Protein AF-A0A2N3W156-F1 (afdb_monomer)

Mean predicted aligned error: 16.22 Å

Secondary structure (DSSP, 8-state):
------------------------------------TTS-STT--HHHHHHHHHHHHHHHHH--S-HHHHHHHHHHHHHHHHHHHHHHHHHHHHHHHHHHHT-

Structure (mmCIF, N/CA/C/O backbone):
data_AF-A0A2N3W156-F1
#
_entry.id   AF-A0A2N3W156-F1
#
loop_
_atom_site.group_PDB
_atom_site.id
_atom_site.type_symbol
_atom_site.label_atom_id
_atom_site.label_alt_id
_atom_site.label_comp_id
_atom_site.label_asym_id
_atom_site.label_entity_id
_atom_site.label_seq_id
_atom_site.pdbx_PDB_ins_code
_atom_site.Cartn_x
_atom_site.Cartn_y
_atom_site.Cartn_z
_atom_site.occupancy
_atom_site.B_iso_or_equiv
_atom_site.auth_seq_id
_atom_site.auth_comp_id
_atom_site.auth_asym_id
_atom_site.auth_atom_id
_atom_site.pdbx_PDB_model_num
ATOM 1 N N . MET A 1 1 ? -61.615 35.336 -14.505 1.00 49.88 1 MET A N 1
ATOM 2 C CA . MET A 1 1 ? -60.763 36.001 -15.520 1.00 49.88 1 MET A CA 1
ATOM 3 C C . MET A 1 1 ? -59.333 35.570 -15.220 1.00 49.88 1 MET A C 1
ATOM 5 O O . MET A 1 1 ? -58.941 35.767 -14.086 1.00 49.88 1 MET A O 1
ATOM 9 N N . ALA A 1 2 ? -58.531 34.902 -16.042 1.00 59.19 2 ALA A N 1
ATOM 10 C CA . ALA A 1 2 ? -58.591 34.397 -17.414 1.00 59.19 2 ALA A CA 1
ATOM 11 C C . ALA A 1 2 ? -57.872 33.019 -17.386 1.00 59.19 2 ALA A C 1
ATOM 13 O O . ALA A 1 2 ? -56.968 32.822 -16.585 1.00 59.19 2 ALA A O 1
ATOM 14 N N . ALA A 1 3 ? -58.461 31.970 -17.956 1.00 58.97 3 ALA A N 1
ATOM 15 C CA . ALA A 1 3 ? -58.190 31.432 -19.295 1.00 58.97 3 ALA A CA 1
ATOM 16 C C . ALA A 1 3 ? -56.872 30.631 -19.424 1.00 58.97 3 ALA A C 1
ATOM 18 O O . ALA A 1 3 ? -55.782 31.078 -19.096 1.00 58.97 3 ALA A O 1
ATOM 19 N N . LYS A 1 4 ? -57.065 29.407 -19.914 1.00 57.84 4 LYS A N 1
ATOM 20 C CA . LYS A 1 4 ? -56.175 28.260 -20.087 1.00 57.84 4 LYS A CA 1
ATOM 21 C C . LYS A 1 4 ? -55.187 28.440 -21.245 1.00 57.84 4 LYS A C 1
ATOM 23 O O . LYS A 1 4 ? -55.588 28.898 -22.308 1.00 57.84 4 LYS A O 1
ATOM 28 N N . VAL A 1 5 ? -53.969 27.921 -21.094 1.00 67.56 5 VAL A N 1
ATOM 29 C CA . VAL A 1 5 ? -53.203 27.367 -22.219 1.00 67.56 5 VAL A CA 1
ATOM 30 C C . VAL A 1 5 ? -52.566 26.054 -21.772 1.00 67.56 5 VAL A C 1
ATOM 32 O O . VAL A 1 5 ? -51.873 25.990 -20.762 1.00 67.56 5 VAL A O 1
ATOM 35 N N . GLY A 1 6 ? -52.904 24.984 -22.483 1.00 53.12 6 GLY A N 1
ATOM 36 C CA . GLY A 1 6 ? -52.156 23.738 -22.472 1.00 53.12 6 GLY A CA 1
ATOM 37 C C . GLY A 1 6 ? -51.387 23.635 -23.781 1.00 53.12 6 GLY A C 1
ATOM 38 O O . GLY A 1 6 ? -51.836 24.165 -24.792 1.00 53.12 6 GLY A O 1
ATOM 39 N N . SER A 1 7 ? -50.254 22.950 -23.749 1.00 50.28 7 SER A N 1
ATOM 40 C CA . SER A 1 7 ? -49.654 22.262 -24.894 1.00 50.28 7 SER A CA 1
ATOM 41 C C . SER A 1 7 ? -48.549 21.384 -24.312 1.00 50.28 7 SER A C 1
ATOM 43 O O . SER A 1 7 ? -47.744 21.880 -23.532 1.00 50.28 7 SER A O 1
ATOM 45 N N . GLY A 1 8 ? -48.664 20.059 -24.414 1.00 46.34 8 GLY A N 1
ATOM 46 C CA . GLY A 1 8 ? -47.889 19.306 -25.406 1.00 46.34 8 GLY A CA 1
ATOM 47 C C . GLY A 1 8 ? -46.492 19.062 -24.826 1.00 46.34 8 GLY A C 1
ATOM 48 O O . GLY A 1 8 ? -45.686 19.973 -24.773 1.00 46.34 8 GLY A O 1
ATOM 49 N N . GLY A 1 9 ? -46.209 17.921 -24.202 1.00 49.25 9 GLY A N 1
ATOM 50 C CA . GLY A 1 9 ? -46.122 16.657 -24.917 1.00 49.25 9 GLY A CA 1
ATOM 51 C C . GLY A 1 9 ? -44.833 16.672 -25.732 1.00 49.25 9 GLY A C 1
ATOM 52 O O . GLY A 1 9 ? -44.891 16.985 -26.913 1.00 49.25 9 GLY A O 1
ATOM 53 N N . ASP A 1 10 ? -43.704 16.362 -25.095 1.00 47.94 10 ASP A N 1
ATOM 54 C CA . ASP A 1 10 ? -42.527 15.876 -25.808 1.00 47.94 10 ASP A CA 1
ATOM 55 C C . ASP A 1 10 ? -42.048 14.589 -25.146 1.00 47.94 10 ASP A C 1
ATOM 57 O O . ASP A 1 10 ? -42.046 14.443 -23.919 1.00 47.94 10 ASP A O 1
ATOM 61 N N . ALA A 1 11 ? -41.811 13.618 -26.013 1.00 55.81 11 ALA A N 1
ATOM 62 C CA . ALA A 1 11 ? -41.604 12.227 -25.698 1.00 55.81 11 ALA A CA 1
ATOM 63 C C . ALA A 1 11 ? -40.242 12.016 -25.035 1.00 55.81 11 ALA A C 1
ATOM 65 O O . ALA A 1 11 ? -39.254 12.664 -25.364 1.00 55.81 11 ALA A O 1
ATOM 66 N N . GLY A 1 12 ? -40.192 11.057 -24.114 1.00 45.66 12 GLY A N 1
ATOM 67 C CA . GLY A 1 12 ? -38.928 10.548 -23.614 1.00 45.66 12 GLY A CA 1
ATOM 68 C C . GLY A 1 12 ? -38.137 9.894 -24.744 1.00 45.66 12 GLY A C 1
ATOM 69 O O . GLY A 1 12 ? -38.585 8.899 -25.309 1.00 45.66 12 GLY A O 1
ATOM 70 N N . ASP A 1 13 ? -36.948 10.419 -25.020 1.00 48.16 13 ASP A N 1
ATOM 71 C CA . ASP A 1 13 ? -35.876 9.659 -25.653 1.00 48.16 13 ASP A CA 1
ATOM 72 C C . ASP A 1 13 ? -35.033 9.036 -24.536 1.00 48.16 13 ASP A C 1
ATOM 74 O O . ASP A 1 13 ? -34.137 9.644 -23.948 1.00 48.16 13 ASP A O 1
ATOM 78 N N . ALA A 1 14 ? -35.407 7.813 -24.162 1.00 50.75 14 ALA A N 1
ATOM 79 C CA . ALA A 1 14 ? -34.567 6.956 -23.349 1.00 50.75 14 ALA A CA 1
ATOM 80 C C . ALA A 1 14 ? -33.434 6.439 -24.242 1.00 50.75 14 ALA A C 1
ATOM 82 O O . ALA A 1 14 ? -33.550 5.380 -24.860 1.00 50.75 14 ALA A O 1
ATOM 83 N N . SER A 1 15 ? -32.331 7.185 -24.305 1.00 47.09 15 SER A N 1
ATOM 84 C CA . SER A 1 15 ? -31.086 6.700 -24.896 1.00 47.09 15 SER A CA 1
ATOM 85 C C . SER A 1 15 ? -30.466 5.647 -23.968 1.00 47.09 15 SER A C 1
ATOM 87 O O . SER A 1 15 ? -29.597 5.915 -23.138 1.00 47.09 15 SER A O 1
ATOM 89 N N . ALA A 1 16 ? -30.984 4.423 -24.063 1.00 54.06 16 ALA A N 1
ATOM 90 C CA . ALA A 1 16 ? -30.377 3.240 -23.484 1.00 54.06 16 ALA A CA 1
ATOM 91 C C . ALA A 1 16 ? -29.144 2.880 -24.321 1.00 54.06 16 ALA A C 1
ATOM 93 O O . ALA A 1 16 ? -29.226 2.133 -25.296 1.00 54.06 16 ALA A O 1
ATOM 94 N N . SER A 1 17 ? -27.985 3.416 -23.938 1.00 48.66 17 SER A N 1
ATOM 95 C CA . SER A 1 17 ? -26.698 2.930 -24.432 1.00 48.66 17 SER A CA 1
ATOM 96 C C . SER A 1 17 ? -26.412 1.579 -23.768 1.00 48.66 17 SER A C 1
ATOM 98 O O . SER A 1 17 ? -25.787 1.482 -22.712 1.00 48.66 17 SER A O 1
ATOM 100 N N . GLY A 1 18 ? -26.987 0.524 -24.348 1.00 48.09 18 GLY A N 1
ATOM 101 C CA . GLY A 1 18 ? -26.748 -0.860 -23.968 1.00 48.09 18 GLY A CA 1
ATOM 102 C C . GLY A 1 18 ? -25.359 -1.293 -24.416 1.00 48.09 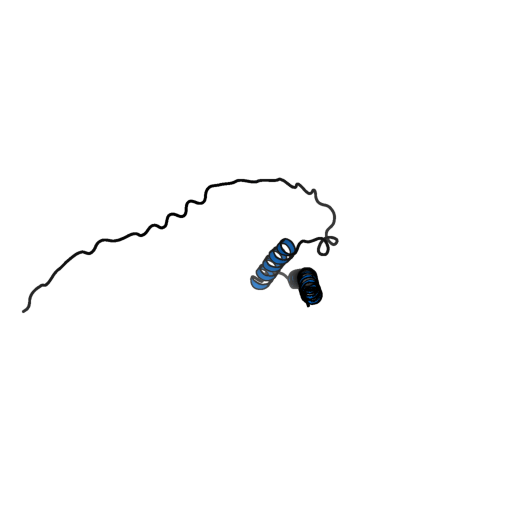18 GLY A C 1
ATOM 103 O O . GLY A 1 18 ? -25.196 -1.844 -25.503 1.00 48.09 18 GLY A O 1
ATOM 104 N N . VAL A 1 19 ? -24.348 -1.066 -23.576 1.00 51.16 19 VAL A N 1
ATOM 105 C CA . VAL A 1 19 ? -23.067 -1.759 -23.723 1.00 51.16 19 VAL A CA 1
ATOM 106 C C . VAL A 1 19 ? -23.281 -3.226 -23.358 1.00 51.16 19 VAL A C 1
ATOM 108 O O . VAL A 1 19 ? -23.541 -3.589 -22.213 1.00 51.16 19 VAL A O 1
ATOM 111 N N . SER A 1 20 ? -23.233 -4.079 -24.375 1.00 54.12 20 SER A N 1
ATOM 112 C CA . SER A 1 20 ? -23.238 -5.527 -24.208 1.00 54.12 20 SER A CA 1
ATOM 113 C C . SER A 1 20 ? -21.877 -5.958 -23.670 1.00 54.12 20 SER A C 1
ATOM 115 O O . SER A 1 20 ? -20.910 -6.047 -24.424 1.00 54.12 20 SER A O 1
ATOM 117 N N . VAL A 1 21 ? -21.786 -6.221 -22.367 1.00 50.69 21 VAL A N 1
ATOM 118 C CA . VAL A 1 21 ? -20.670 -6.997 -21.819 1.00 50.69 21 VAL A CA 1
ATOM 119 C C . VAL A 1 21 ? -20.941 -8.465 -22.124 1.00 50.69 21 VAL A C 1
ATOM 121 O O . VAL A 1 21 ? -21.837 -9.084 -21.556 1.00 50.69 21 VAL A O 1
ATOM 124 N N . SER A 1 22 ? -20.212 -9.000 -23.100 1.00 50.69 22 SER A N 1
ATOM 125 C CA . SER A 1 22 ? -20.186 -10.438 -23.342 1.00 50.69 22 SER A CA 1
ATOM 126 C C . SER A 1 22 ? -19.194 -11.080 -22.383 1.00 50.69 22 SER A C 1
ATOM 128 O O . SER A 1 22 ? -18.042 -10.661 -22.285 1.00 50.69 22 SER A O 1
ATOM 130 N N . ASP A 1 23 ? -19.716 -12.075 -21.678 1.00 54.09 23 ASP A N 1
ATOM 131 C CA . ASP A 1 23 ? -19.063 -13.007 -20.774 1.00 54.09 23 ASP A CA 1
ATOM 132 C C . ASP A 1 23 ? -17.834 -13.671 -21.413 1.00 54.09 23 ASP A C 1
ATOM 134 O O . ASP A 1 23 ? -17.903 -14.227 -22.511 1.00 54.09 23 ASP A O 1
ATOM 138 N N . ALA A 1 24 ? -16.719 -13.639 -20.690 1.00 52.34 24 ALA A N 1
ATOM 139 C CA . ALA A 1 24 ? -15.701 -14.671 -20.783 1.00 52.34 24 ALA A CA 1
ATOM 140 C C . ALA A 1 24 ? -15.224 -14.980 -19.367 1.00 52.34 24 ALA A C 1
ATOM 142 O O . ALA A 1 24 ? -14.203 -14.486 -18.883 1.00 52.34 24 ALA A O 1
ATOM 143 N N . SER A 1 25 ? -16.036 -15.802 -18.707 1.00 54.72 25 SER A N 1
ATOM 144 C CA . SER A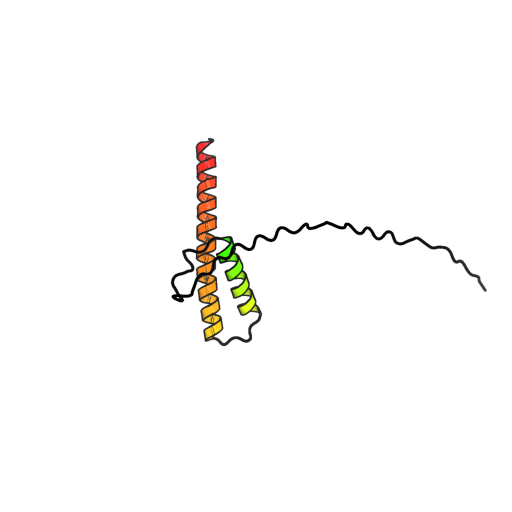 1 25 ? -15.633 -16.669 -17.613 1.00 54.72 25 SER A CA 1
ATOM 145 C C . SER A 1 25 ? -14.286 -17.339 -17.919 1.00 54.72 25 SER A C 1
ATOM 147 O O . SER A 1 25 ? -14.157 -18.174 -18.814 1.00 54.72 25 SER A O 1
ATOM 149 N N . GLY A 1 26 ? -13.271 -16.940 -17.159 1.00 42.22 26 GLY A N 1
ATOM 150 C CA . GLY A 1 26 ? -11.943 -17.540 -17.124 1.00 42.22 26 GLY A CA 1
ATOM 151 C C . GLY A 1 26 ? -11.578 -17.867 -15.685 1.00 42.22 26 GLY A C 1
ATOM 152 O O . GLY A 1 26 ? -10.627 -17.314 -15.139 1.00 42.22 26 GLY A O 1
ATOM 153 N N . ALA A 1 27 ? -12.368 -18.727 -15.042 1.00 48.28 27 ALA A N 1
ATOM 154 C CA . ALA A 1 27 ? -12.037 -19.285 -13.738 1.00 48.28 27 ALA A CA 1
ATOM 155 C C . ALA A 1 27 ? -10.829 -20.227 -13.880 1.00 48.28 27 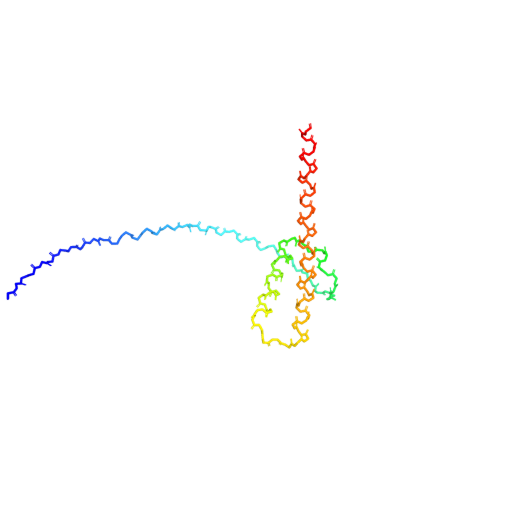ALA A C 1
ATOM 157 O O . ALA A 1 27 ? -10.982 -21.425 -14.108 1.00 48.28 27 ALA A O 1
ATOM 158 N N . SER A 1 28 ? -9.617 -19.683 -13.755 1.00 53.12 28 SER A N 1
ATOM 159 C CA . SER A 1 28 ? -8.420 -20.486 -13.515 1.00 53.12 28 SER A CA 1
ATOM 160 C C . SER A 1 28 ? -8.198 -20.573 -12.012 1.00 53.12 28 SER A C 1
ATOM 162 O O . SER A 1 28 ? -7.773 -19.618 -11.361 1.00 53.12 28 SER A O 1
ATOM 164 N N . GLY A 1 29 ? -8.571 -21.721 -11.451 1.00 51.62 29 GLY A N 1
ATOM 165 C CA . GLY A 1 29 ? -8.342 -22.047 -10.057 1.00 51.62 29 GLY A CA 1
ATOM 166 C C . GLY A 1 29 ? -6.852 -22.175 -9.762 1.00 51.62 29 GLY A C 1
ATOM 167 O O . GLY A 1 29 ? -6.186 -23.077 -10.262 1.00 51.62 29 GLY A O 1
ATOM 168 N N . ALA A 1 30 ? -6.359 -21.323 -8.871 1.00 41.28 30 ALA A N 1
ATOM 169 C CA . ALA A 1 30 ? -5.172 -21.602 -8.081 1.00 41.28 30 ALA A CA 1
ATOM 170 C C . ALA A 1 30 ? -5.622 -21.830 -6.636 1.00 41.28 30 ALA A C 1
ATOM 172 O O . ALA A 1 30 ? -5.755 -20.905 -5.839 1.00 41.28 30 ALA A O 1
ATOM 173 N N . SER A 1 31 ? -5.889 -23.095 -6.314 1.00 56.59 31 SER A N 1
ATOM 174 C CA . SER A 1 31 ? -5.898 -23.558 -4.932 1.00 56.59 31 SER A CA 1
ATOM 175 C C . SER A 1 31 ? -4.475 -23.440 -4.393 1.00 56.59 31 SER A C 1
ATOM 177 O O . SER A 1 31 ? -3.614 -24.235 -4.772 1.00 56.59 31 SER A O 1
ATOM 179 N N . VAL A 1 32 ? -4.238 -22.504 -3.476 1.00 42.44 32 VAL A N 1
ATOM 180 C CA . VAL A 1 32 ? -3.100 -22.595 -2.560 1.00 42.44 32 VAL A CA 1
ATOM 181 C C . VAL A 1 32 ? -3.615 -22.880 -1.159 1.00 42.44 32 VAL A C 1
ATOM 183 O O . VAL A 1 32 ? -4.224 -22.054 -0.485 1.00 42.44 32 VAL A O 1
ATOM 186 N N . SER A 1 33 ? -3.388 -24.133 -0.775 1.00 46.53 33 SER A N 1
ATOM 187 C CA . SER A 1 33 ? -3.502 -24.645 0.579 1.00 46.53 33 SER A CA 1
ATOM 188 C C . SER A 1 33 ? -2.595 -23.835 1.506 1.00 46.53 33 SER A C 1
ATOM 190 O O . SER A 1 33 ? -1.436 -23.579 1.184 1.00 46.53 33 SER A O 1
ATOM 192 N N . GLY A 1 34 ? -3.141 -23.432 2.652 1.00 51.66 34 GLY A N 1
ATOM 193 C CA . GLY A 1 34 ? -2.472 -22.573 3.618 1.00 51.66 34 GLY A CA 1
ATOM 194 C C . GLY A 1 34 ? -1.211 -23.181 4.232 1.00 51.66 34 GLY A C 1
ATOM 195 O O . GLY A 1 34 ? -1.195 -24.342 4.636 1.00 51.66 34 GLY A O 1
ATOM 196 N N . ALA A 1 35 ? -0.190 -22.333 4.368 1.00 37.44 35 ALA A N 1
ATOM 197 C CA . ALA A 1 35 ? 0.864 -22.441 5.369 1.00 37.44 35 ALA A CA 1
ATOM 198 C C . ALA A 1 35 ? 1.533 -21.067 5.572 1.00 37.44 35 ALA A C 1
ATOM 200 O O . ALA A 1 35 ? 2.089 -20.500 4.637 1.00 37.44 35 ALA A O 1
ATOM 201 N N . GLY A 1 36 ? 1.509 -20.571 6.813 1.00 33.69 36 GLY A N 1
ATOM 202 C CA . GLY A 1 36 ? 2.509 -19.631 7.330 1.00 33.69 36 GLY A CA 1
ATOM 203 C C . GLY A 1 36 ? 2.207 -18.142 7.178 1.00 33.69 36 GLY A C 1
ATOM 204 O O . GLY A 1 36 ? 2.754 -17.46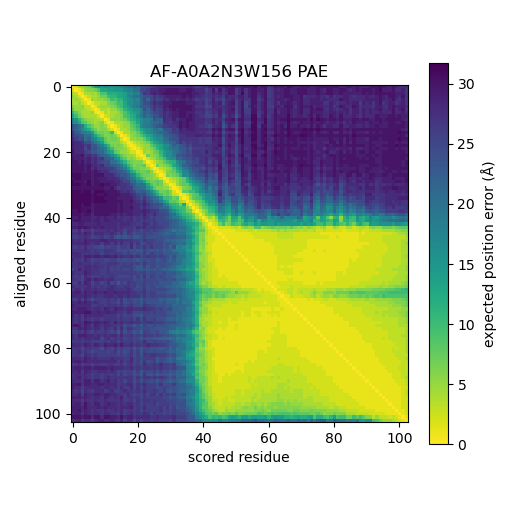8 6.309 1.00 33.69 36 GLY A O 1
ATOM 205 N N . ALA A 1 37 ? 1.406 -17.601 8.098 1.00 48.97 37 ALA A N 1
ATOM 206 C CA . ALA A 1 37 ? 1.336 -16.167 8.348 1.00 48.97 37 ALA A CA 1
ATOM 207 C C . ALA A 1 37 ? 2.749 -15.620 8.643 1.00 48.97 37 ALA A C 1
ATOM 209 O O . ALA A 1 37 ? 3.394 -16.089 9.581 1.00 48.97 37 ALA A O 1
ATOM 210 N N . SER A 1 38 ? 3.185 -14.631 7.848 1.00 44.75 38 SER A N 1
ATOM 211 C CA . SER A 1 38 ? 4.371 -13.746 7.994 1.00 44.75 38 SER A CA 1
ATOM 212 C C . SER A 1 38 ? 5.452 -13.810 6.897 1.00 44.75 38 SER A C 1
ATOM 214 O O . SER A 1 38 ? 6.391 -13.026 6.967 1.00 44.75 38 SER A O 1
ATOM 216 N N . ALA A 1 39 ? 5.330 -14.636 5.847 1.00 45.97 39 ALA A N 1
ATOM 217 C CA . ALA A 1 39 ? 6.344 -14.704 4.772 1.00 45.97 39 ALA A CA 1
ATOM 218 C C . ALA A 1 39 ? 6.030 -13.904 3.484 1.00 45.97 39 ALA A C 1
ATOM 220 O O . ALA A 1 39 ? 6.856 -13.856 2.578 1.00 45.97 39 ALA A O 1
ATOM 221 N N . SER A 1 40 ? 4.854 -13.286 3.346 1.00 52.88 40 SER A N 1
ATOM 222 C CA . SER A 1 40 ? 4.267 -13.184 1.996 1.00 52.88 40 SER A CA 1
ATOM 223 C C . SER A 1 40 ? 4.062 -11.780 1.433 1.00 52.88 40 SER A C 1
ATOM 225 O O . SER A 1 40 ? 3.377 -11.669 0.431 1.00 52.88 40 SER A O 1
ATOM 227 N N . SER A 1 41 ? 4.586 -10.703 2.032 1.00 57.88 41 SER A N 1
ATOM 228 C CA . SER A 1 41 ? 4.457 -9.368 1.409 1.00 57.88 41 SER A CA 1
ATOM 229 C C . SER A 1 41 ? 5.450 -9.166 0.269 1.00 57.88 41 SER A C 1
ATOM 231 O O . SER A 1 41 ? 5.123 -8.563 -0.748 1.00 57.88 41 SER A O 1
ATOM 233 N N . GLU A 1 42 ? 6.681 -9.655 0.427 1.00 59.84 42 GLU A N 1
ATOM 234 C CA . GLU A 1 42 ? 7.757 -9.375 -0.530 1.00 59.84 42 GLU A CA 1
ATOM 235 C C . GLU A 1 42 ? 7.570 -10.070 -1.881 1.00 59.84 42 GLU A C 1
ATOM 237 O O . GLU A 1 42 ? 8.083 -9.572 -2.886 1.00 59.84 42 GLU A O 1
ATOM 242 N N . SER A 1 43 ? 6.798 -11.160 -1.909 1.00 75.44 43 SER A N 1
ATOM 243 C CA . SER A 1 43 ?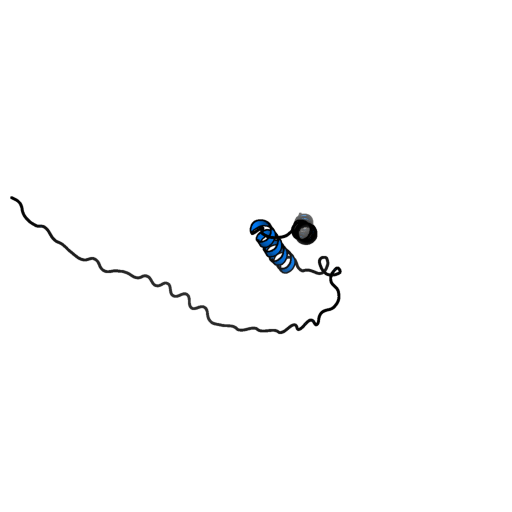 6.456 -11.933 -3.105 1.00 75.44 43 SER A CA 1
ATOM 244 C C . SER A 1 43 ? 5.187 -11.457 -3.826 1.00 75.44 43 SER A C 1
ATOM 246 O O . SER A 1 43 ? 4.846 -12.017 -4.868 1.00 75.44 43 SER A O 1
ATOM 248 N N . LEU A 1 44 ? 4.484 -10.438 -3.315 1.00 89.94 44 LEU A N 1
ATOM 249 C CA . LEU A 1 44 ? 3.278 -9.912 -3.963 1.00 89.94 44 LEU A CA 1
ATOM 250 C C . LEU A 1 44 ? 3.624 -9.122 -5.229 1.00 89.94 44 LEU A C 1
ATOM 252 O O . LEU A 1 44 ? 4.550 -8.304 -5.251 1.00 89.94 44 LEU A O 1
ATOM 256 N N . GLY A 1 45 ? 2.812 -9.314 -6.270 1.00 95.00 45 GLY A N 1
ATOM 257 C CA . GLY A 1 45 ? 2.750 -8.391 -7.402 1.00 95.00 45 GLY A CA 1
ATOM 258 C C . GLY A 1 45 ? 2.149 -7.041 -6.993 1.00 95.00 45 GLY A C 1
ATOM 259 O O . GLY A 1 45 ? 1.443 -6.951 -5.990 1.00 95.00 45 GLY A O 1
ATOM 260 N N . TYR A 1 46 ? 2.410 -5.994 -7.782 1.00 96.69 46 TYR A N 1
ATOM 261 C CA . TYR A 1 46 ? 1.957 -4.628 -7.484 1.00 96.69 46 TYR A CA 1
ATOM 262 C C . TYR A 1 46 ? 0.439 -4.522 -7.271 1.00 96.69 46 TYR A C 1
ATOM 264 O O . TYR A 1 46 ? 0.013 -4.011 -6.241 1.00 96.69 46 TYR A O 1
ATOM 272 N N . GLU A 1 47 ? -0.368 -5.028 -8.210 1.00 97.88 47 GLU A N 1
ATOM 273 C CA . GLU A 1 47 ? -1.837 -4.942 -8.136 1.00 97.88 47 GLU A CA 1
ATOM 274 C C . GLU A 1 47 ? -2.371 -5.659 -6.890 1.00 97.88 47 GLU A C 1
ATOM 276 O O . GLU A 1 47 ? -3.133 -5.084 -6.125 1.00 97.88 47 GLU A O 1
ATOM 281 N N . GLN A 1 48 ? -1.862 -6.862 -6.608 1.00 98.00 48 GLN A N 1
ATOM 282 C CA . GLN A 1 48 ? -2.229 -7.626 -5.416 1.00 98.00 48 GLN A CA 1
ATOM 283 C C . GLN A 1 48 ? -1.881 -6.872 -4.121 1.00 98.00 48 GLN A C 1
ATOM 285 O O . GLN A 1 48 ? -2.695 -6.809 -3.202 1.0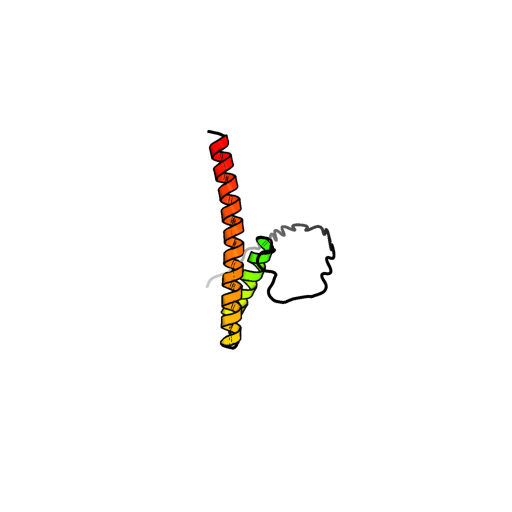0 98.00 48 GLN A O 1
ATOM 290 N N . ALA A 1 49 ? -0.679 -6.289 -4.044 1.00 97.81 49 ALA A N 1
ATOM 291 C CA . ALA A 1 49 ? -0.249 -5.513 -2.883 1.00 97.81 49 ALA A CA 1
ATOM 292 C C . ALA A 1 49 ? -1.072 -4.226 -2.710 1.00 97.81 49 ALA A C 1
ATOM 294 O O . ALA A 1 49 ? -1.376 -3.837 -1.582 1.00 97.81 49 ALA A O 1
ATOM 295 N N . ARG A 1 50 ? -1.450 -3.571 -3.816 1.00 98.38 50 ARG A N 1
ATOM 296 C CA . ARG A 1 50 ? -2.301 -2.376 -3.809 1.00 98.38 50 ARG A CA 1
ATOM 297 C C . ARG A 1 50 ? -3.712 -2.705 -3.333 1.00 98.38 50 ARG A C 1
ATOM 299 O O . ARG A 1 50 ? -4.237 -1.982 -2.494 1.00 98.38 50 ARG A O 1
ATOM 306 N N . ASP A 1 51 ? -4.307 -3.773 -3.849 1.00 98.56 51 ASP A N 1
ATOM 307 C CA . ASP A 1 51 ? -5.672 -4.164 -3.498 1.00 98.56 51 ASP A CA 1
ATOM 308 C C . ASP A 1 51 ? -5.759 -4.560 -2.017 1.00 98.56 51 ASP A C 1
ATOM 310 O O . ASP A 1 51 ? -6.645 -4.101 -1.298 1.00 98.56 51 ASP A O 1
ATOM 314 N N . GLU A 1 52 ? -4.765 -5.296 -1.512 1.00 98.44 52 GLU A N 1
ATOM 315 C CA . GLU A 1 52 ? -4.689 -5.599 -0.083 1.00 98.44 52 GLU A CA 1
ATOM 316 C C . GLU A 1 52 ? -4.486 -4.335 0.774 1.00 98.44 52 GLU A C 1
ATOM 318 O O . GLU A 1 52 ? -5.082 -4.204 1.844 1.00 98.44 52 GLU A O 1
ATOM 323 N N . LEU A 1 53 ? -3.681 -3.373 0.305 1.00 98.56 53 LEU A N 1
ATOM 324 C CA . LEU A 1 53 ? -3.487 -2.100 1.005 1.00 98.56 53 LEU A CA 1
ATOM 325 C C . LEU A 1 53 ? -4.797 -1.308 1.088 1.00 98.56 53 LEU A C 1
ATOM 327 O O . LEU A 1 53 ? -5.095 -0.740 2.137 1.00 98.56 53 LEU A O 1
ATOM 331 N N . ILE A 1 54 ? -5.590 -1.298 0.013 1.00 98.62 54 ILE A N 1
ATOM 332 C CA . ILE A 1 54 ? -6.919 -0.675 -0.003 1.00 98.62 54 I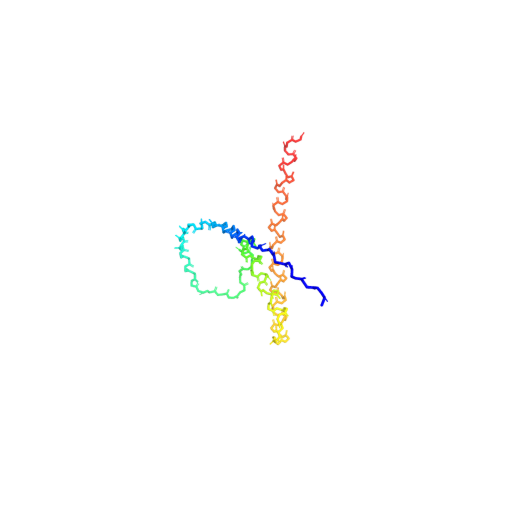LE A CA 1
ATOM 333 C C . ILE A 1 54 ? -7.813 -1.317 1.061 1.00 98.62 54 ILE A C 1
ATOM 335 O O . ILE A 1 54 ? -8.453 -0.600 1.829 1.00 98.62 54 ILE A O 1
ATOM 339 N N . ASP A 1 55 ? -7.830 -2.644 1.166 1.00 98.56 55 ASP A N 1
ATOM 340 C CA . ASP A 1 55 ? -8.642 -3.333 2.173 1.00 98.56 55 ASP A CA 1
ATOM 341 C C . ASP A 1 55 ? -8.185 -3.042 3.610 1.00 98.56 55 ASP A C 1
ATOM 343 O O . ASP A 1 55 ? -9.021 -2.853 4.499 1.00 98.56 55 ASP A O 1
ATOM 347 N N . VAL A 1 56 ? -6.873 -2.948 3.845 1.00 98.56 56 VAL A N 1
ATOM 348 C CA . VAL A 1 56 ? -6.311 -2.533 5.141 1.00 98.56 56 VAL A CA 1
ATOM 349 C C . VAL A 1 56 ? -6.759 -1.117 5.506 1.00 98.56 56 VAL A C 1
ATOM 351 O O . VAL A 1 56 ? -7.251 -0.904 6.615 1.00 98.56 56 VAL A O 1
ATOM 354 N N . VAL A 1 57 ? -6.642 -0.163 4.577 1.00 98.44 57 VAL A N 1
ATOM 355 C CA . VAL A 1 57 ? -7.074 1.228 4.789 1.00 98.44 57 VAL A CA 1
ATOM 356 C C . VAL A 1 57 ? -8.570 1.285 5.083 1.00 98.44 57 VAL A C 1
ATOM 358 O O . VAL A 1 57 ? -8.970 1.883 6.078 1.00 98.44 57 VAL A O 1
ATOM 361 N N . ARG A 1 58 ? -9.396 0.579 4.303 1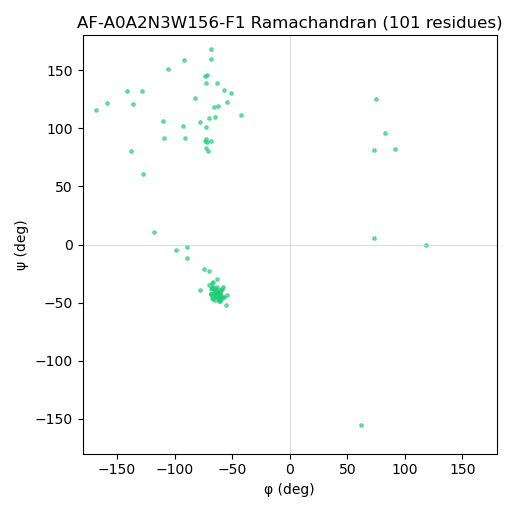.00 98.50 58 ARG A N 1
ATOM 362 C CA . ARG A 1 58 ? -10.851 0.531 4.522 1.00 98.50 58 ARG A CA 1
ATOM 363 C C . ARG A 1 58 ? -11.219 0.001 5.907 1.00 98.50 58 ARG A C 1
ATOM 365 O O . ARG A 1 58 ? -12.165 0.495 6.512 1.00 98.50 58 ARG A O 1
ATOM 372 N N . ARG A 1 59 ? -10.491 -0.997 6.421 1.00 98.00 59 ARG A N 1
ATOM 373 C CA . ARG A 1 59 ? -10.703 -1.527 7.780 1.00 98.00 59 ARG A CA 1
ATOM 374 C C . ARG A 1 59 ? -10.302 -0.527 8.860 1.00 98.00 59 ARG A C 1
ATOM 376 O O . ARG A 1 59 ? -11.048 -0.362 9.819 1.00 98.00 59 ARG A O 1
ATOM 383 N N . LEU A 1 60 ? -9.168 0.151 8.690 1.00 98.31 60 LEU A N 1
ATOM 384 C CA . LEU A 1 60 ? -8.732 1.212 9.603 1.00 98.31 60 LEU A CA 1
ATOM 385 C C . LEU A 1 60 ? -9.741 2.371 9.645 1.00 98.31 60 LEU A C 1
ATOM 387 O O . LEU A 1 60 ? -10.067 2.859 10.723 1.00 98.31 60 LEU A O 1
ATOM 391 N N . GLU A 1 61 ? -10.266 2.778 8.488 1.00 98.31 61 GLU A N 1
ATOM 392 C CA . GLU A 1 61 ? -11.254 3.858 8.364 1.00 98.31 61 GLU A CA 1
ATOM 393 C C . GLU A 1 61 ? -12.629 3.488 8.929 1.00 98.31 61 GLU A C 1
ATOM 395 O O . GLU A 1 61 ? -13.310 4.342 9.495 1.00 98.31 61 GLU A O 1
ATOM 400 N N . ALA A 1 62 ? -13.042 2.222 8.798 1.00 97.94 62 ALA A N 1
ATOM 401 C CA . ALA A 1 62 ? -14.282 1.735 9.398 1.00 97.94 62 ALA A CA 1
ATOM 402 C C . ALA A 1 62 ? -14.245 1.801 10.935 1.00 97.94 62 ALA A C 1
ATOM 404 O O . ALA A 1 62 ? -15.289 1.979 11.570 1.00 97.94 62 ALA A O 1
ATOM 405 N N . GLY A 1 63 ? -13.053 1.674 11.528 1.00 94.50 63 GLY A N 1
ATOM 406 C CA . GLY A 1 63 ? -12.872 1.608 12.973 1.00 94.50 63 GLY A CA 1
ATOM 407 C C . GLY A 1 63 ? -13.569 0.389 13.588 1.00 94.50 63 GLY A C 1
ATOM 408 O O . GLY A 1 63 ? -13.785 -0.629 12.934 1.00 94.50 63 GLY A O 1
ATOM 409 N N . GLY A 1 64 ? -13.913 0.475 14.876 1.00 95.25 64 GLY A N 1
ATOM 410 C CA . GLY A 1 64 ? -14.571 -0.624 15.601 1.00 95.25 64 GLY A CA 1
ATOM 411 C C . GLY A 1 64 ? -13.658 -1.811 15.938 1.00 95.25 64 GLY A C 1
ATOM 412 O O . GLY A 1 64 ? -14.139 -2.811 16.464 1.00 95.25 64 GLY A O 1
ATOM 413 N N . THR A 1 65 ? -12.361 -1.690 15.662 1.00 95.50 65 THR A N 1
ATOM 414 C CA . THR A 1 65 ? -11.303 -2.638 16.025 1.00 95.50 65 THR A CA 1
ATOM 415 C C . THR A 1 65 ? -10.671 -2.272 17.363 1.00 95.50 65 THR A C 1
ATOM 417 O O . THR A 1 65 ? -10.737 -1.121 17.812 1.00 95.50 65 THR A O 1
ATOM 420 N N . THR A 1 66 ? -10.026 -3.237 18.014 1.00 97.94 66 THR A N 1
ATOM 421 C CA . THR A 1 66 ? -9.204 -2.950 19.197 1.00 97.94 66 THR A CA 1
ATOM 422 C C . THR A 1 66 ? -7.953 -2.153 18.815 1.00 97.94 66 THR A C 1
ATOM 424 O O . THR A 1 66 ? -7.606 -2.008 17.636 1.00 97.94 66 THR A O 1
ATOM 427 N N . LEU A 1 67 ? -7.248 -1.617 19.813 1.00 98.06 67 LEU A N 1
ATOM 428 C CA . LEU A 1 67 ? -5.986 -0.918 19.575 1.00 98.06 67 LEU A CA 1
ATOM 429 C C . LEU A 1 67 ? -4.951 -1.859 18.947 1.00 98.06 67 LEU A C 1
ATOM 431 O O . LEU A 1 67 ? -4.306 -1.494 17.967 1.00 98.06 67 LEU A O 1
ATOM 435 N N . GLU A 1 68 ? -4.826 -3.072 19.481 1.00 98.25 68 GLU A N 1
ATOM 436 C CA . GLU A 1 68 ? -3.892 -4.088 18.999 1.00 98.25 68 GLU A CA 1
ATOM 437 C C . GLU A 1 68 ? -4.182 -4.476 17.543 1.00 98.25 68 GLU A C 1
ATOM 439 O O . GLU A 1 68 ? -3.263 -4.563 16.729 1.00 98.25 68 GLU A O 1
ATOM 444 N N . GLU A 1 69 ? -5.458 -4.642 17.185 1.00 97.88 69 GLU A N 1
ATOM 445 C CA . GLU A 1 69 ? -5.877 -4.908 15.804 1.00 97.88 69 GLU A CA 1
ATOM 446 C C . GLU A 1 69 ? -5.570 -3.727 14.876 1.00 97.88 69 GLU A C 1
ATOM 448 O O . GLU A 1 69 ? -5.095 -3.921 13.756 1.00 97.88 69 GLU A O 1
ATOM 453 N N . SER A 1 70 ? -5.795 -2.500 15.348 1.00 97.75 70 SER A N 1
ATOM 454 C CA . SER A 1 70 ? -5.513 -1.280 14.584 1.00 97.75 70 SER A CA 1
ATOM 455 C C . SER A 1 70 ? -4.014 -1.117 14.316 1.00 97.75 70 SER A C 1
ATOM 457 O O . SER A 1 70 ? -3.619 -0.747 13.210 1.00 97.75 70 SER A O 1
ATOM 459 N N . LEU A 1 71 ? -3.166 -1.447 15.294 1.00 98.50 71 LEU A N 1
ATOM 460 C CA . LEU A 1 71 ? -1.711 -1.447 15.128 1.00 98.50 71 LEU A CA 1
ATOM 461 C C . LEU A 1 71 ? -1.259 -2.521 14.134 1.00 98.50 71 LEU A C 1
ATOM 463 O O . LEU A 1 71 ? -0.482 -2.219 13.231 1.00 98.50 71 LEU A O 1
ATOM 467 N N . ALA A 1 72 ? -1.798 -3.738 14.231 1.00 98.19 72 ALA A N 1
ATOM 468 C CA . ALA A 1 72 ? -1.478 -4.809 13.290 1.00 98.19 72 ALA A CA 1
ATOM 469 C C . ALA A 1 72 ? -1.878 -4.453 11.844 1.00 98.19 72 ALA A C 1
ATOM 471 O O . ALA A 1 72 ? -1.124 -4.710 10.901 1.00 98.19 72 ALA A O 1
ATOM 472 N N . LEU A 1 73 ? -3.045 -3.825 11.656 1.00 98.44 73 LEU A N 1
ATOM 473 C CA . LEU A 1 73 ? -3.479 -3.311 10.355 1.00 98.44 73 LEU A CA 1
ATOM 474 C C . LEU A 1 73 ? -2.534 -2.222 9.838 1.00 98.44 73 LEU A C 1
ATOM 476 O O . LEU A 1 73 ? -2.143 -2.259 8.672 1.00 98.44 73 LEU A O 1
ATOM 480 N N . TRP A 1 74 ? -2.122 -1.285 10.692 1.00 98.25 74 TRP A N 1
ATOM 481 C CA . TRP A 1 74 ? -1.176 -0.239 10.307 1.00 98.25 74 TRP A CA 1
ATOM 482 C C . TRP A 1 74 ? 0.178 -0.815 9.866 1.00 98.25 74 TRP A C 1
ATOM 484 O O . TRP A 1 74 ? 0.660 -0.486 8.781 1.00 98.25 74 TRP A O 1
ATOM 494 N N . GLU A 1 75 ? 0.760 -1.737 10.638 1.00 98.56 75 GLU A N 1
ATOM 495 C CA . GLU A 1 75 ? 2.031 -2.390 10.290 1.00 98.56 75 GLU A CA 1
ATOM 496 C C . GLU A 1 75 ? 1.934 -3.158 8.966 1.00 98.56 75 GLU A C 1
ATOM 498 O O . GLU A 1 75 ? 2.850 -3.114 8.133 1.00 98.56 75 GLU A O 1
ATOM 503 N N . ARG A 1 76 ? 0.796 -3.827 8.731 1.00 98.00 76 ARG A N 1
ATOM 504 C CA . ARG A 1 76 ? 0.517 -4.489 7.454 1.00 98.00 76 ARG A CA 1
ATOM 505 C C . ARG A 1 76 ? 0.457 -3.482 6.307 1.00 98.00 76 ARG A C 1
ATOM 507 O O . ARG A 1 76 ? 1.076 -3.722 5.269 1.00 98.00 76 ARG A O 1
ATOM 514 N N . GLY A 1 77 ? -0.242 -2.365 6.495 1.00 98.31 77 GLY A N 1
ATOM 515 C CA . GLY A 1 77 ? -0.331 -1.282 5.515 1.00 98.31 77 GLY A CA 1
ATOM 516 C C . GLY A 1 77 ? 1.042 -0.711 5.157 1.00 98.31 77 GLY A C 1
ATOM 517 O O . GLY A 1 77 ? 1.375 -0.588 3.977 1.00 98.31 77 GLY A O 1
ATOM 518 N N . GLU A 1 78 ? 1.892 -0.470 6.156 1.00 98.62 78 GLU A N 1
ATOM 519 C CA . GLU A 1 78 ? 3.272 -0.011 5.958 1.00 98.62 78 GLU A CA 1
ATOM 520 C C . GLU A 1 78 ? 4.113 -1.009 5.153 1.00 98.62 78 GLU A C 1
ATOM 522 O O . GLU A 1 78 ? 4.879 -0.624 4.259 1.00 98.62 78 GLU A O 1
ATOM 527 N N . ALA A 1 79 ? 3.971 -2.305 5.438 1.00 98.25 79 ALA A N 1
ATOM 528 C CA . ALA A 1 79 ? 4.658 -3.351 4.689 1.00 98.25 79 ALA A CA 1
ATOM 529 C C . ALA A 1 79 ? 4.202 -3.394 3.219 1.00 98.25 79 ALA A C 1
ATOM 531 O O . ALA A 1 79 ? 5.042 -3.460 2.319 1.00 98.25 79 ALA A O 1
ATOM 532 N N . LEU A 1 80 ? 2.897 -3.303 2.959 1.00 98.44 80 LEU A N 1
ATOM 533 C CA . LEU A 1 80 ? 2.342 -3.287 1.601 1.00 98.44 80 LEU A CA 1
ATOM 534 C C . LEU A 1 80 ? 2.772 -2.035 0.826 1.00 98.44 80 LEU A C 1
ATOM 536 O O . LEU A 1 80 ? 3.203 -2.135 -0.323 1.00 98.44 80 LEU A O 1
ATOM 540 N N . ALA A 1 81 ? 2.767 -0.866 1.469 1.00 97.88 81 ALA A N 1
ATOM 541 C CA . ALA A 1 81 ? 3.232 0.375 0.858 1.00 97.88 81 ALA A CA 1
ATOM 542 C C . ALA A 1 81 ? 4.708 0.291 0.425 1.00 97.88 81 ALA A C 1
ATOM 544 O O . ALA A 1 81 ? 5.062 0.761 -0.660 1.00 97.88 81 ALA A O 1
ATOM 545 N N . LYS A 1 82 ? 5.573 -0.351 1.226 1.00 98.00 82 LYS A N 1
ATOM 546 C CA . LYS A 1 82 ? 6.979 -0.613 0.854 1.00 98.00 82 LYS A CA 1
ATOM 547 C C . LYS A 1 82 ? 7.091 -1.495 -0.393 1.00 98.00 82 LYS A C 1
ATOM 549 O O . LYS A 1 82 ? 7.925 -1.222 -1.255 1.00 98.00 82 LYS A O 1
ATOM 554 N N . VAL A 1 83 ? 6.249 -2.522 -0.512 1.00 97.44 83 VAL A N 1
ATOM 555 C CA . VAL A 1 83 ? 6.208 -3.400 -1.695 1.00 97.44 83 VAL A CA 1
ATOM 556 C C . VAL A 1 83 ? 5.772 -2.618 -2.932 1.00 97.44 83 VAL A C 1
ATOM 558 O O . VAL A 1 83 ? 6.456 -2.668 -3.954 1.00 97.44 83 VAL A O 1
ATOM 561 N N . CYS A 1 84 ? 4.694 -1.839 -2.831 1.00 97.62 84 CYS A N 1
ATOM 562 C CA . CYS A 1 84 ? 4.217 -0.997 -3.928 1.00 97.62 84 CYS A CA 1
ATOM 563 C C . CYS A 1 84 ? 5.297 -0.017 -4.406 1.00 97.62 84 CYS A C 1
ATOM 565 O O . CYS A 1 84 ? 5.528 0.095 -5.610 1.00 97.62 84 CYS A O 1
ATOM 567 N N . ARG A 1 85 ? 6.002 0.649 -3.479 1.00 97.94 85 ARG A N 1
ATOM 568 C CA . ARG A 1 85 ? 7.096 1.571 -3.827 1.00 97.94 85 ARG A CA 1
ATOM 569 C C . ARG A 1 85 ? 8.220 0.880 -4.590 1.00 97.94 85 ARG A C 1
ATOM 571 O O . ARG A 1 85 ? 8.589 1.368 -5.651 1.00 97.94 85 ARG A O 1
ATOM 578 N N . ARG A 1 86 ? 8.685 -0.284 -4.129 1.00 97.69 86 ARG A N 1
ATOM 579 C CA . ARG A 1 86 ? 9.720 -1.065 -4.830 1.00 97.69 86 ARG A CA 1
ATOM 580 C C . ARG A 1 86 ? 9.352 -1.364 -6.285 1.00 97.69 86 ARG A C 1
ATOM 582 O O . ARG A 1 86 ? 10.193 -1.243 -7.172 1.00 97.69 86 ARG A O 1
ATOM 589 N N . TRP A 1 87 ? 8.103 -1.753 -6.541 1.00 97.00 87 TRP A N 1
ATOM 590 C CA . TRP A 1 87 ? 7.629 -2.016 -7.903 1.00 97.00 87 TRP A CA 1
ATOM 591 C C . TRP A 1 87 ? 7.652 -0.759 -8.780 1.00 97.00 87 TRP A C 1
ATOM 593 O O . TRP A 1 87 ? 8.104 -0.821 -9.926 1.00 97.00 87 TRP A O 1
ATOM 603 N N . LEU A 1 88 ? 7.198 0.378 -8.244 1.00 98.06 88 LEU A N 1
ATOM 604 C CA . LEU A 1 88 ? 7.171 1.655 -8.962 1.00 98.06 88 LEU A CA 1
ATOM 605 C C . LEU A 1 88 ? 8.579 2.196 -9.230 1.00 98.06 88 LEU A C 1
ATOM 607 O O . LEU A 1 88 ? 8.862 2.632 -10.344 1.00 98.06 88 LEU A O 1
ATOM 611 N N . GLU A 1 89 ? 9.478 2.109 -8.252 1.00 98.06 89 GLU A N 1
ATOM 612 C CA . GLU A 1 89 ? 10.891 2.474 -8.402 1.00 98.06 89 GLU A CA 1
ATOM 613 C C . GLU A 1 89 ? 11.571 1.619 -9.480 1.00 98.06 89 GLU A C 1
ATOM 615 O O . GLU A 1 89 ? 12.236 2.149 -10.368 1.00 98.06 89 GLU A O 1
ATOM 620 N N . GLY A 1 90 ? 11.334 0.303 -9.484 1.00 96.94 90 GLY A N 1
ATOM 621 C CA . GLY A 1 90 ? 11.862 -0.588 -10.520 1.00 96.94 90 GLY A CA 1
ATOM 622 C C . GLY A 1 90 ? 11.273 -0.332 -11.914 1.00 96.94 90 GLY A C 1
ATOM 623 O O . GLY A 1 90 ? 11.946 -0.528 -12.927 1.00 96.94 90 GLY A O 1
ATOM 624 N N . ALA A 1 91 ? 10.016 0.105 -12.011 1.00 97.69 91 ALA A N 1
ATOM 625 C CA . ALA A 1 91 ? 9.443 0.562 -13.278 1.00 97.69 91 ALA A CA 1
ATOM 626 C C . ALA A 1 91 ? 10.092 1.871 -13.744 1.00 97.69 91 ALA A C 1
ATOM 628 O O . ALA A 1 91 ? 10.439 1.991 -14.918 1.00 97.69 91 ALA A O 1
ATOM 629 N N . ARG A 1 92 ? 10.315 2.810 -12.820 1.00 98.12 92 ARG A N 1
ATOM 630 C CA . ARG A 1 92 ? 10.960 4.088 -13.113 1.00 98.12 92 ARG A CA 1
ATOM 631 C C . ARG A 1 92 ? 12.387 3.905 -13.624 1.00 98.12 92 ARG A C 1
ATOM 633 O O . ARG A 1 92 ? 12.697 4.413 -14.692 1.00 98.12 92 ARG A O 1
ATOM 640 N N . ALA A 1 93 ? 13.196 3.099 -12.941 1.00 98.38 93 ALA A N 1
ATOM 641 C CA . ALA A 1 93 ? 14.575 2.828 -13.348 1.00 98.38 93 ALA A CA 1
ATOM 642 C C . ALA A 1 93 ? 14.675 2.232 -14.765 1.00 98.38 93 ALA A C 1
ATOM 644 O O . ALA A 1 93 ? 15.581 2.570 -15.521 1.00 98.38 93 ALA A O 1
ATOM 645 N N . ARG A 1 94 ? 13.723 1.371 -15.157 1.00 97.50 94 ARG A N 1
ATOM 646 C CA . ARG A 1 94 ? 13.671 0.809 -16.518 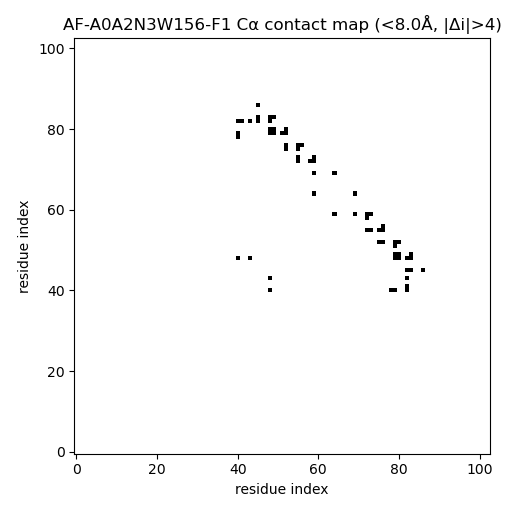1.00 97.50 94 ARG A CA 1
ATOM 647 C C . ARG A 1 94 ? 13.351 1.859 -17.580 1.00 97.50 94 ARG A C 1
ATOM 649 O O . ARG A 1 94 ? 13.894 1.779 -18.675 1.00 97.50 94 ARG A O 1
ATOM 656 N N . LEU A 1 95 ? 12.473 2.813 -17.267 1.00 98.19 95 LEU A N 1
ATOM 657 C CA . LEU A 1 95 ? 12.165 3.927 -18.166 1.00 98.19 95 LEU A CA 1
ATOM 658 C C . LEU A 1 95 ? 13.368 4.855 -18.317 1.00 98.19 95 LEU A C 1
ATOM 660 O O . LEU A 1 95 ? 13.719 5.202 -19.438 1.00 98.19 95 LEU A O 1
ATOM 664 N N . ASP A 1 96 ? 14.011 5.207 -17.204 1.00 98.19 96 ASP A N 1
ATOM 665 C CA . ASP A 1 96 ? 15.179 6.087 -17.210 1.00 98.19 96 ASP A CA 1
ATOM 666 C C . ASP A 1 96 ? 16.324 5.463 -18.040 1.00 98.19 96 ASP A C 1
ATOM 668 O O . ASP A 1 96 ? 16.855 6.116 -18.934 1.00 98.19 96 ASP A O 1
ATOM 672 N N . ALA A 1 97 ? 16.607 4.166 -17.866 1.00 98.00 97 ALA A N 1
ATOM 673 C CA . ALA A 1 97 ? 17.618 3.455 -18.658 1.00 98.00 97 ALA A CA 1
ATOM 674 C C . ALA A 1 97 ? 17.293 3.388 -20.165 1.00 98.00 97 ALA A C 1
ATOM 676 O O . ALA A 1 97 ? 18.194 3.455 -20.998 1.00 98.00 97 ALA A O 1
ATOM 677 N N . ALA A 1 98 ? 16.014 3.249 -20.531 1.00 97.94 98 ALA A N 1
ATOM 678 C CA . ALA A 1 98 ? 15.603 3.260 -21.934 1.00 97.94 98 ALA A CA 1
ATOM 679 C C . ALA A 1 98 ? 15.786 4.647 -22.569 1.00 97.94 98 ALA A C 1
ATOM 681 O O . ALA A 1 98 ? 16.207 4.738 -23.715 1.00 97.94 98 ALA A O 1
ATOM 682 N N . LEU A 1 99 ? 15.511 5.722 -21.822 1.00 97.56 99 LEU A N 1
ATOM 683 C CA . LEU A 1 99 ? 15.709 7.095 -22.294 1.00 97.56 99 LEU A CA 1
ATOM 684 C C . LEU A 1 99 ? 17.193 7.439 -22.480 1.00 97.56 99 LEU A C 1
ATOM 686 O O . LEU A 1 99 ? 17.530 8.130 -23.435 1.00 97.56 99 LEU A O 1
ATOM 690 N N . GLU A 1 100 ? 18.070 6.950 -21.600 1.00 97.06 100 GLU A N 1
ATOM 691 C CA . GLU A 1 100 ? 19.525 7.124 -21.734 1.00 97.06 100 GLU A CA 1
ATOM 692 C C . GLU A 1 100 ? 20.105 6.366 -22.934 1.00 97.06 100 GLU A C 1
ATOM 694 O O . GLU A 1 100 ? 21.062 6.833 -23.539 1.00 97.06 100 GLU A O 1
ATOM 699 N N . ALA A 1 101 ? 19.539 5.210 -23.292 1.00 93.69 101 ALA A N 1
ATOM 700 C CA . ALA A 1 101 ? 20.012 4.412 -24.424 1.00 93.69 101 ALA A CA 1
ATOM 701 C C . ALA A 1 101 ? 19.645 5.002 -25.802 1.00 93.69 101 ALA A C 1
ATOM 703 O O . ALA A 1 101 ? 20.278 4.654 -26.797 1.00 93.69 101 ALA A O 1
ATOM 704 N N . GLU A 1 102 ? 18.623 5.860 -25.866 1.00 85.88 102 GLU A N 1
ATOM 705 C CA . GLU A 1 102 ? 18.148 6.514 -27.097 1.00 85.88 102 GLU A CA 1
ATOM 706 C C . GLU A 1 102 ? 18.856 7.855 -27.388 1.00 85.88 102 GLU A C 1
ATOM 708 O O . GLU A 1 102 ? 18.676 8.416 -28.472 1.00 85.88 102 GLU A O 1
ATOM 713 N N . GLY A 1 103 ? 19.620 8.391 -26.428 1.00 67.62 103 GLY A N 1
ATOM 714 C CA . GLY A 1 103 ? 20.338 9.672 -26.526 1.00 67.62 103 GLY A CA 1
ATOM 715 C C . GLY A 1 103 ? 21.818 9.519 -26.848 1.00 67.62 103 GLY A C 1
ATOM 716 O O . GLY A 1 103 ? 22.335 10.400 -27.574 1.00 67.62 103 GLY A O 1
#

Solvent-accessible surface area (backbone atoms only — not comparable to full-atom values): 6796 Å² total; per-residue (Å²): 138,79,89,88,85,87,78,82,89,78,79,86,80,80,81,75,80,77,77,80,81,78,86,77,91,72,88,76,84,78,87,76,80,89,79,70,96,87,75,65,64,84,79,49,53,55,69,63,31,49,54,52,33,50,54,37,50,52,50,62,72,69,48,96,63,53,71,69,55,49,50,53,40,48,55,50,34,54,54,28,51,53,43,37,47,54,52,52,52,57,52,48,53,54,51,54,54,52,56,62,73,76,106

Foldseek 3Di:
DDDDDDDDDDDDPPPPPDDDDDDDDDPDDDDDDDDDDPDPLLVDDLVRLVVVLVVLVVDLVVDPDDPVVNVVSVVSNVSSVVNNVVVVVVVVVVVVVVVVVVD

pLDDT: mean 77.79, std 23.31, range [33.69, 98.62]

Nearest PDB structures (foldseek):
  8oir-assembly1_Aa  TM=6.443E-01  e=6.423E+00  Homo sapiens
  7zg0-assembly1_A  TM=7.963E-01  e=8.854E+00  Mus musculus
  7zxk-assembly2_C  TM=7.743E-01  e=9.442E+00  Homo sapiens

Radius of gyration: 26.77 Å; Cα contacts (8 Å, |Δi|>4): 33; chains: 1; bounding box: 81×61×47 Å

Sequence (103 aa):
MAAKVGSGGDAGDASASGVSVSDASGASGASVSGAGASASSESLGYEQARDELIDVVRRLEAGGTTLEESLALWERGEALAKVCRRWLEGARARLDAALEAEG